Protein AF-A0A133ULC2-F1 (afdb_monomer)

Secondary structure (DSSP, 8-state):
-HHHHHHHHHHHHHHHH--S-EEEE-S---EESGGG-EE--SS---HHHH---EEEE--

Organism: NCBI:txid1698267

Sequence (59 aa):
KKNLEYALEAIQRFAEEVEGKIVVTSDHGEAFGEGGLWGHINKPHIPVLVEVPWLEIND

Nearest PDB structures (foldseek):
  5lrm-assembly1_A  TM=6.196E-01  e=4.126E-01  Escherichia coli

Radius of gyration: 14.34 Å; Cα contacts (8 Å, |Δi|>4): 53; chains: 1; bounding box: 29×15×38 Å

Foldseek 3Di:
DVVVVVVVVVVVVVVVVDDDKDKDKDPWAFDPQVVHDGGQPPDDPDCRTHVMDIDIDDD

InterPro domains:
  IPR017850 Alkaline-phosphatase-like, core domain superfamily [G3DSA:3.40.720.10] (1-58)
  IPR017850 Alkaline-phosphatase-like, core domain superfamily [SSF53649] (5-48)

Solvent-accessible surface area (backbone atoms only — not comparable to full-atom values): 3829 Å² total; per-residue (Å²): 112,70,69,58,54,54,50,52,55,52,50,49,58,49,56,77,75,51,90,73,92,44,74,50,69,55,97,54,33,60,33,88,46,66,95,79,36,62,50,72,62,96,75,71,97,43,66,57,40,69,63,48,64,80,43,75,63,75,136

Mean predicted aligned error: 3.88 Å

Structure (mmCIF, N/CA/C/O backbone):
data_AF-A0A133ULC2-F1
#
_entry.id   AF-A0A133ULC2-F1
#
loop_
_atom_site.group_PDB
_atom_site.id
_atom_site.type_symbol
_atom_site.label_atom_id
_atom_site.label_alt_id
_atom_site.label_comp_id
_atom_site.label_asym_id
_atom_site.label_entity_id
_atom_site.label_seq_id
_atom_site.pdbx_PDB_ins_code
_atom_site.Cartn_x
_atom_site.Cartn_y
_atom_site.Cartn_z
_atom_site.occupancy
_atom_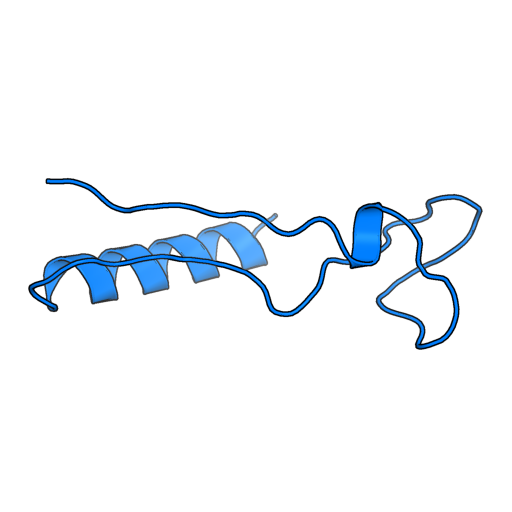site.B_iso_or_equiv
_atom_site.auth_seq_id
_atom_site.auth_comp_id
_atom_site.auth_asym_id
_atom_site.auth_atom_id
_atom_site.pdbx_PDB_model_num
ATOM 1 N N . LYS A 1 1 ? 11.064 3.214 0.187 1.00 68.50 1 LYS A N 1
ATOM 2 C CA . LYS A 1 1 ? 10.943 2.516 1.492 1.00 68.50 1 LYS A CA 1
ATOM 3 C C . LYS A 1 1 ? 10.368 3.430 2.579 1.00 68.50 1 LYS A C 1
ATOM 5 O O . LYS A 1 1 ? 9.229 3.202 2.941 1.00 68.50 1 LYS A O 1
ATOM 10 N N . LYS A 1 2 ? 11.049 4.513 2.986 1.00 93.62 2 LYS A N 1
ATOM 11 C CA . LYS A 1 2 ? 10.548 5.432 4.034 1.00 93.62 2 LYS A CA 1
ATOM 12 C C . LYS A 1 2 ? 9.143 6.004 3.789 1.00 93.62 2 LYS A C 1
ATOM 14 O O . LYS A 1 2 ? 8.346 6.043 4.709 1.00 93.62 2 LYS A O 1
ATOM 19 N N . ASN A 1 3 ? 8.814 6.396 2.554 1.00 92.62 3 ASN A N 1
ATOM 20 C CA . ASN A 1 3 ? 7.481 6.944 2.247 1.00 92.62 3 ASN A CA 1
ATOM 21 C C . ASN A 1 3 ? 6.347 5.961 2.571 1.00 92.62 3 ASN A C 1
ATOM 23 O O . ASN A 1 3 ? 5.317 6.376 3.087 1.00 92.62 3 ASN A O 1
ATOM 27 N N . LEU A 1 4 ? 6.553 4.667 2.298 1.00 94.00 4 LEU A N 1
ATOM 28 C CA . LEU A 1 4 ? 5.567 3.634 2.607 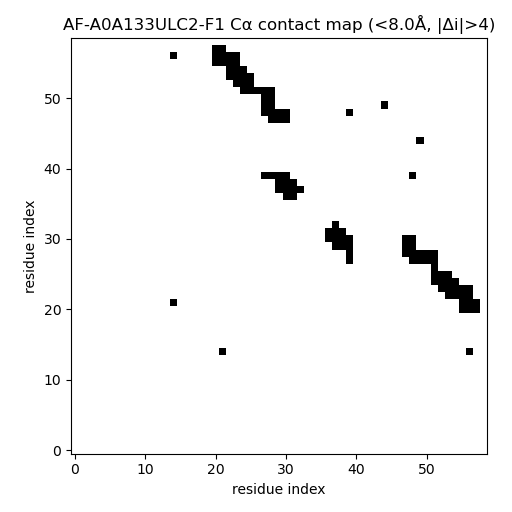1.00 94.00 4 LEU A CA 1
ATOM 29 C C . LEU A 1 4 ? 5.435 3.440 4.121 1.00 94.00 4 LEU A C 1
ATOM 31 O O . LEU A 1 4 ? 4.323 3.359 4.620 1.00 94.00 4 LEU A O 1
ATOM 35 N N . GLU A 1 5 ? 6.557 3.416 4.845 1.00 96.75 5 GLU A N 1
ATOM 36 C CA . GLU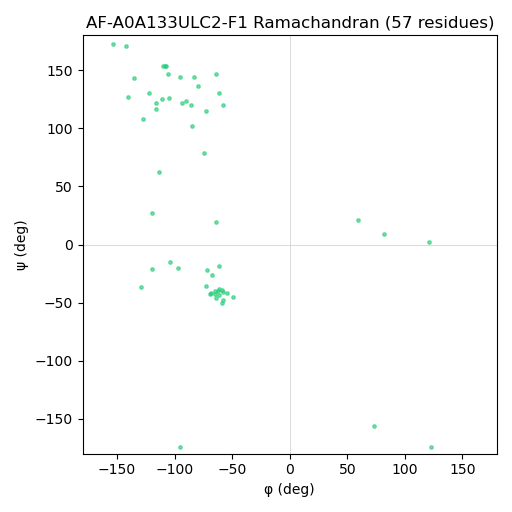 A 1 5 ? 6.564 3.320 6.312 1.00 96.75 5 GLU A CA 1
ATOM 37 C C . GLU A 1 5 ? 5.776 4.486 6.936 1.00 96.75 5 GLU A C 1
ATOM 39 O O . GLU A 1 5 ? 4.860 4.251 7.717 1.00 96.75 5 GLU A O 1
ATOM 44 N N . TYR A 1 6 ? 6.023 5.726 6.500 1.00 97.31 6 TYR A N 1
ATOM 45 C CA . TYR A 1 6 ? 5.275 6.894 6.979 1.00 97.31 6 TYR A CA 1
ATOM 46 C C . TYR A 1 6 ? 3.778 6.840 6.655 1.00 97.31 6 TYR A C 1
ATOM 48 O O . TYR A 1 6 ? 2.958 7.238 7.484 1.00 97.31 6 TYR A O 1
ATOM 56 N N . ALA A 1 7 ? 3.411 6.365 5.460 1.00 95.88 7 ALA A N 1
ATOM 57 C CA . ALA A 1 7 ? 2.010 6.213 5.079 1.00 95.88 7 ALA A CA 1
ATOM 58 C C . ALA A 1 7 ? 1.305 5.178 5.967 1.00 95.88 7 ALA A C 1
ATOM 60 O O . ALA A 1 7 ? 0.232 5.458 6.496 1.00 95.88 7 ALA A O 1
ATOM 61 N N . LEU A 1 8 ? 1.931 4.018 6.187 1.00 95.94 8 LEU A N 1
ATOM 62 C CA . LEU A 1 8 ? 1.379 2.957 7.031 1.00 95.94 8 LEU A CA 1
ATOM 63 C C . LEU A 1 8 ? 1.257 3.389 8.497 1.00 95.94 8 LEU A C 1
ATOM 65 O O . LEU A 1 8 ? 0.23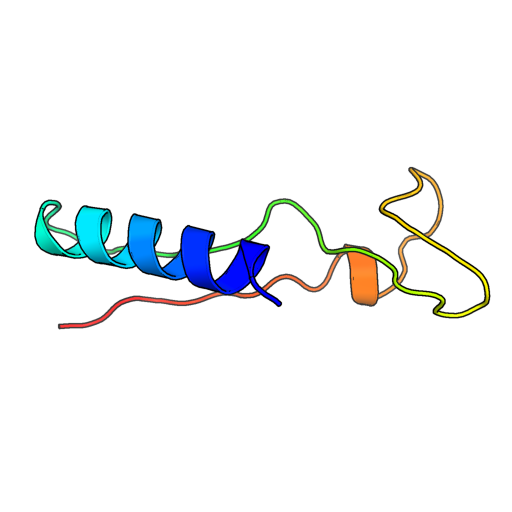5 3.117 9.116 1.00 95.94 8 LEU A O 1
ATOM 69 N N . GLU A 1 9 ? 2.231 4.125 9.036 1.00 97.44 9 GLU A N 1
ATOM 70 C CA . GLU A 1 9 ? 2.129 4.703 10.382 1.00 97.44 9 GLU A CA 1
ATOM 71 C C . GLU A 1 9 ? 0.961 5.697 10.506 1.00 97.44 9 GLU A C 1
ATOM 73 O O . GLU A 1 9 ? 0.293 5.753 11.537 1.00 97.44 9 GLU A O 1
ATOM 78 N N . ALA A 1 10 ? 0.7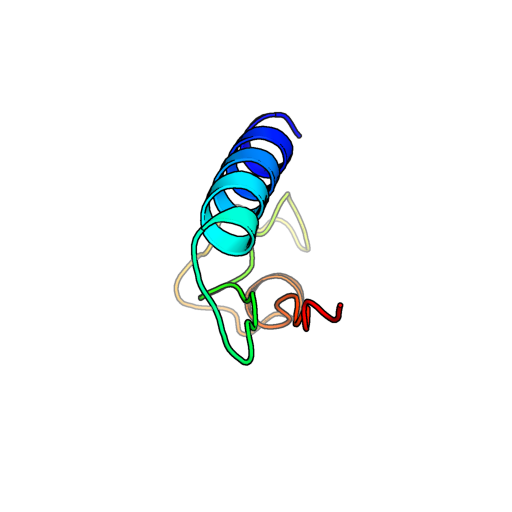07 6.508 9.473 1.00 96.75 10 ALA A N 1
ATOM 79 C CA . ALA A 1 10 ? -0.425 7.434 9.462 1.00 96.75 10 ALA A CA 1
ATOM 80 C C . ALA A 1 10 ? -1.770 6.701 9.381 1.00 96.75 10 ALA A C 1
ATOM 82 O O . ALA A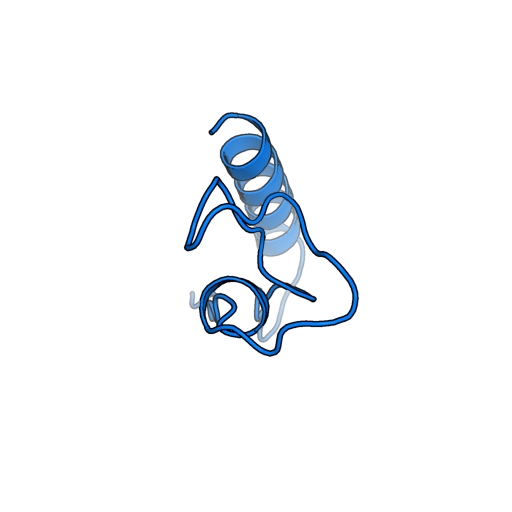 1 10 ? -2.698 7.056 10.105 1.00 96.75 10 ALA A O 1
ATOM 83 N N . ILE A 1 11 ? -1.850 5.664 8.546 1.00 96.31 11 ILE A N 1
ATOM 84 C CA . ILE A 1 11 ? -3.019 4.788 8.433 1.00 96.31 11 ILE A CA 1
ATOM 85 C C . ILE A 1 11 ? -3.299 4.087 9.762 1.00 96.31 11 ILE A C 1
ATOM 87 O O . ILE A 1 11 ? -4.449 4.047 10.181 1.00 96.31 11 ILE A O 1
ATOM 91 N N . GLN A 1 12 ? -2.267 3.580 10.443 1.00 95.88 12 GLN A N 1
ATOM 92 C CA . GLN A 1 12 ? -2.423 2.927 11.741 1.00 95.88 12 GLN A CA 1
ATOM 93 C C . GLN A 1 12 ? -3.043 3.880 12.770 1.00 95.88 12 GLN A C 1
ATOM 95 O O . GLN A 1 12 ? -4.049 3.534 13.378 1.00 95.88 12 GLN A O 1
ATOM 100 N N . ARG A 1 13 ? -2.498 5.096 12.916 1.00 96.31 13 ARG A N 1
ATOM 101 C CA . ARG A 1 13 ? -3.061 6.099 13.839 1.00 96.31 13 ARG A CA 1
ATOM 102 C C . ARG A 1 13 ? -4.519 6.423 13.519 1.00 96.31 13 ARG A C 1
ATOM 104 O O . ARG A 1 13 ? -5.328 6.554 14.423 1.00 96.31 13 ARG A O 1
ATOM 111 N N . PHE A 1 14 ? -4.857 6.532 12.234 1.00 95.00 14 PHE A N 1
ATOM 112 C CA . PHE A 1 14 ? -6.238 6.753 11.808 1.00 95.00 14 PHE A CA 1
ATOM 113 C C . PHE A 1 14 ? -7.149 5.568 12.160 1.00 95.00 14 PHE A C 1
ATOM 115 O O . PHE A 1 14 ? -8.258 5.769 12.644 1.00 95.00 14 PHE A O 1
ATOM 122 N N . ALA A 1 15 ? -6.681 4.337 11.946 1.00 95.50 15 ALA A N 1
ATOM 123 C CA . ALA A 1 15 ? -7.446 3.129 12.235 1.00 95.50 15 ALA A CA 1
ATOM 124 C C . ALA A 1 15 ? -7.682 2.904 13.738 1.00 95.50 15 ALA A C 1
ATOM 126 O O . ALA A 1 15 ? -8.680 2.299 14.104 1.00 95.50 15 ALA A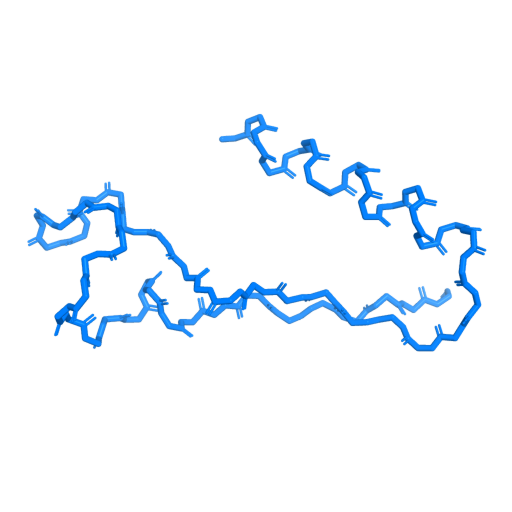 O 1
ATOM 127 N N . GLU A 1 16 ? -6.806 3.418 14.606 1.00 95.06 16 GLU A N 1
ATOM 128 C CA . GLU A 1 16 ? -6.987 3.386 16.065 1.00 95.06 16 GLU A CA 1
ATOM 129 C C . GLU A 1 16 ? -8.091 4.347 16.557 1.00 95.06 16 GLU A C 1
ATOM 131 O O . GLU A 1 16 ? -8.636 4.149 17.642 1.00 95.06 16 GLU A O 1
ATOM 136 N N . GLU A 1 17 ? -8.433 5.380 15.780 1.00 95.56 17 GLU A N 1
ATOM 137 C CA . GLU A 1 17 ? -9.391 6.429 16.171 1.00 95.56 17 GLU A CA 1
ATOM 138 C C . GLU A 1 17 ? -10.770 6.294 15.506 1.00 95.56 17 GLU A C 1
ATOM 140 O O . GLU A 1 17 ? -11.727 6.950 15.927 1.00 95.56 17 GLU A O 1
ATOM 145 N N . VAL A 1 18 ? -10.888 5.481 14.454 1.00 94.06 18 VAL A N 1
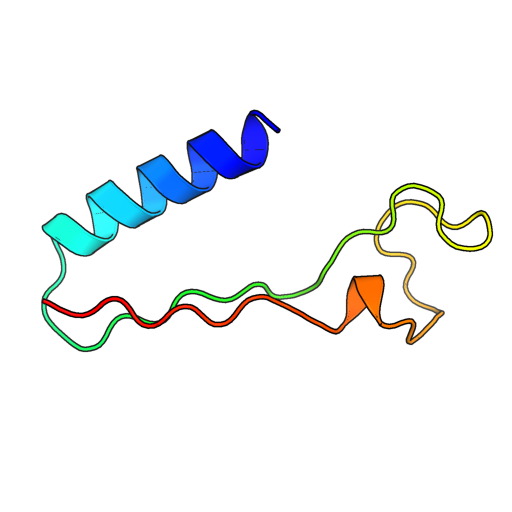ATOM 146 C CA . VAL A 1 18 ? -12.097 5.385 13.629 1.00 94.06 18 VAL A CA 1
ATOM 147 C C . VAL A 1 18 ? -12.715 3.999 13.737 1.00 94.06 18 VAL A C 1
ATOM 149 O O . VAL A 1 18 ? -12.104 2.998 13.385 1.00 94.06 18 VAL A O 1
ATOM 152 N N . GLU A 1 19 ? -13.974 3.952 14.162 1.00 92.19 19 GLU A N 1
ATOM 153 C CA . GLU A 1 19 ? -14.757 2.719 14.209 1.00 92.19 19 GLU A CA 1
ATOM 154 C C . GLU A 1 19 ? -15.381 2.390 12.842 1.00 92.19 19 GLU A C 1
ATOM 156 O O . GLU A 1 19 ? -15.851 3.271 12.115 1.00 92.19 19 GLU A O 1
ATOM 161 N N . GLY A 1 20 ? -15.454 1.098 12.515 1.00 93.56 20 GLY A N 1
ATOM 162 C CA . GLY A 1 20 ? -16.134 0.581 11.326 1.00 93.56 20 GLY A CA 1
ATOM 163 C C . GLY A 1 20 ? -15.224 -0.233 10.407 1.00 93.56 20 GLY A C 1
ATOM 164 O O . GLY A 1 20 ? -14.073 -0.515 10.720 1.00 93.56 20 GLY A O 1
ATOM 165 N N . LYS A 1 21 ? -15.751 -0.635 9.241 1.00 95.25 21 LYS A N 1
ATOM 166 C CA . LYS A 1 21 ? -14.962 -1.376 8.249 1.00 95.25 21 LYS A CA 1
ATOM 167 C C . LYS A 1 21 ? -13.960 -0.437 7.579 1.00 95.25 21 LYS A C 1
ATOM 169 O O . LYS A 1 21 ? -14.365 0.447 6.823 1.00 95.25 21 LYS A O 1
ATOM 174 N N . ILE A 1 22 ? -12.669 -0.686 7.786 1.00 96.44 22 ILE A N 1
ATOM 175 C CA . ILE A 1 22 ? -11.593 0.076 7.151 1.00 96.44 22 ILE A CA 1
ATOM 176 C C . ILE A 1 22 ? -10.961 -0.756 6.035 1.00 96.44 22 ILE A C 1
ATOM 178 O O . ILE A 1 22 ? -10.518 -1.888 6.240 1.00 96.44 22 ILE A O 1
ATOM 182 N N . VAL A 1 23 ? -10.906 -0.167 4.840 1.00 96.94 23 VAL A N 1
ATOM 183 C CA . VAL A 1 23 ? -10.190 -0.709 3.683 1.00 96.94 23 VAL A CA 1
ATOM 184 C C . VAL A 1 23 ? -9.160 0.313 3.224 1.00 96.94 23 VAL A C 1
ATOM 186 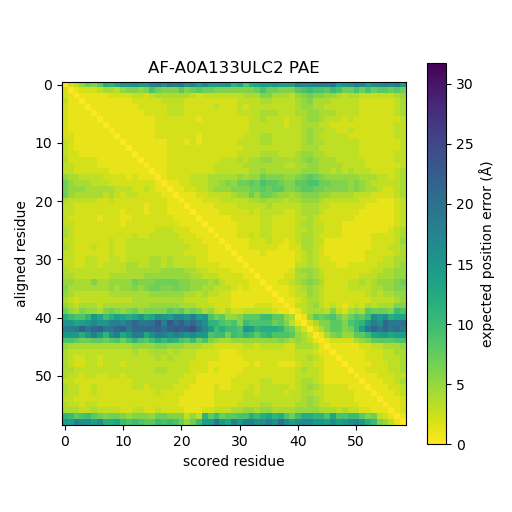O O . VAL A 1 23 ? -9.487 1.479 3.010 1.00 96.94 23 VAL A O 1
ATOM 189 N N . VAL A 1 24 ? -7.924 -0.139 3.041 1.00 97.00 24 VAL A N 1
ATOM 190 C CA . VAL A 1 24 ? -6.802 0.660 2.554 1.00 97.00 24 VAL A CA 1
ATOM 191 C C . VAL A 1 24 ? -6.431 0.177 1.156 1.00 97.00 24 VAL A C 1
ATOM 193 O O . VAL A 1 24 ? -6.161 -1.007 0.950 1.00 97.00 24 VAL A O 1
ATOM 196 N N . THR A 1 25 ? -6.410 1.101 0.198 1.00 97.62 25 THR A N 1
ATOM 197 C CA . THR A 1 25 ? -6.020 0.855 -1.196 1.00 97.62 25 THR A CA 1
ATOM 198 C C . THR A 1 25 ? -5.231 2.042 -1.749 1.00 97.62 25 THR A C 1
ATOM 200 O O . THR A 1 25 ? -5.141 3.084 -1.097 1.00 97.62 25 THR A O 1
ATOM 203 N N . SER A 1 26 ? -4.651 1.879 -2.936 1.00 96.38 26 SER A N 1
ATOM 204 C CA . SER A 1 26 ? -3.969 2.943 -3.680 1.00 96.38 26 SER A CA 1
ATOM 205 C C . SER A 1 26 ? -4.798 3.355 -4.895 1.00 96.38 26 SER A C 1
ATOM 207 O O . SER A 1 26 ? -5.558 2.553 -5.436 1.00 96.38 26 SER A O 1
ATOM 209 N N . ASP A 1 27 ? -4.641 4.595 -5.345 1.00 94.81 27 ASP A N 1
ATOM 210 C CA . ASP A 1 27 ? -5.221 5.082 -6.599 1.00 94.81 27 ASP A CA 1
ATOM 211 C C . ASP A 1 27 ? -4.496 4.503 -7.821 1.00 94.81 27 ASP A C 1
ATOM 213 O O . ASP A 1 27 ? -5.128 4.191 -8.831 1.00 94.81 27 ASP A O 1
ATOM 217 N N . HIS A 1 28 ? -3.179 4.319 -7.707 1.00 94.94 28 HIS A N 1
ATOM 218 C CA . HIS A 1 28 ? -2.335 3.664 -8.702 1.00 94.94 28 HIS A CA 1
ATOM 219 C C . HIS A 1 28 ? -1.074 3.037 -8.077 1.00 94.94 28 HIS A C 1
ATOM 221 O O . HIS A 1 28 ? -0.785 3.205 -6.888 1.00 94.94 28 HIS A O 1
ATOM 227 N N . GLY A 1 29 ? -0.326 2.286 -8.890 1.00 93.50 29 GLY A N 1
ATOM 228 C CA . GLY A 1 29 ? 1.041 1.843 -8.596 1.00 93.50 29 GLY A CA 1
ATOM 229 C C . GLY A 1 29 ? 2.104 2.768 -9.209 1.00 93.50 29 GLY A C 1
ATOM 230 O O . GLY A 1 29 ? 1.781 3.814 -9.764 1.00 93.50 29 GLY A O 1
ATOM 231 N N . GLU A 1 30 ? 3.381 2.405 -9.119 1.00 93.88 30 GLU A N 1
ATOM 232 C CA . GLU A 1 30 ? 4.507 3.240 -9.569 1.00 93.88 30 GLU A CA 1
ATOM 233 C C . GLU A 1 30 ? 5.560 2.355 -10.244 1.00 93.88 30 GLU A C 1
ATOM 235 O O . GLU A 1 30 ? 6.001 1.371 -9.651 1.00 93.88 30 GLU A O 1
ATOM 240 N N . ALA A 1 31 ? 5.977 2.691 -11.468 1.00 94.75 31 ALA A N 1
ATOM 241 C CA . ALA A 1 31 ? 7.051 1.967 -12.143 1.00 94.75 31 ALA A CA 1
ATOM 242 C C . ALA A 1 31 ? 8.429 2.419 -11.631 1.00 94.75 31 ALA A C 1
ATOM 244 O O . ALA A 1 31 ? 8.715 3.616 -11.513 1.00 94.75 31 ALA A O 1
ATOM 245 N N . PHE A 1 32 ? 9.315 1.456 -11.398 1.00 94.50 32 PHE A N 1
ATOM 246 C CA . PHE A 1 32 ? 10.682 1.635 -10.908 1.00 94.50 32 PHE A CA 1
ATOM 247 C C . PHE A 1 32 ? 11.735 1.099 -11.895 1.00 94.50 32 PHE A C 1
ATOM 249 O O . PHE A 1 32 ? 12.832 0.707 -11.492 1.00 94.50 32 PHE A O 1
ATOM 256 N N . GLY A 1 33 ? 11.414 1.079 -13.191 1.00 94.75 33 GLY A N 1
ATOM 257 C CA . GLY A 1 33 ? 12.304 0.645 -14.270 1.00 94.75 33 GLY A CA 1
ATOM 258 C C . GLY A 1 33 ? 11.775 -0.530 -15.096 1.00 94.75 33 GLY A C 1
ATOM 259 O O . GLY A 1 33 ? 12.466 -0.981 -16.015 1.00 94.75 33 GLY A O 1
ATOM 260 N N . GLU A 1 34 ? 10.572 -1.036 -14.815 1.00 93.12 34 GLU A N 1
ATOM 261 C CA . GLU A 1 34 ? 9.948 -2.133 -15.556 1.00 93.12 34 GLU A CA 1
ATOM 262 C C . GLU A 1 34 ? 9.825 -1.769 -17.040 1.00 93.12 34 GLU A C 1
ATOM 264 O O . GLU A 1 34 ? 9.205 -0.774 -17.414 1.00 93.12 34 GLU A O 1
ATOM 269 N N . GLY A 1 35 ? 10.458 -2.557 -17.915 1.00 88.31 35 GLY A N 1
ATOM 270 C CA . GLY A 1 35 ? 10.466 -2.277 -19.355 1.00 88.31 35 GLY A CA 1
ATOM 271 C C . GLY A 1 35 ? 11.074 -0.916 -19.732 1.00 88.31 35 GLY A C 1
ATOM 272 O O . GLY A 1 35 ? 10.773 -0.402 -20.806 1.00 88.31 35 GLY A O 1
ATOM 273 N N . GLY A 1 36 ? 11.904 -0.322 -18.864 1.00 91.38 36 GLY A N 1
ATOM 274 C CA . GLY A 1 36 ? 12.482 1.013 -19.053 1.00 91.38 36 GLY A CA 1
ATOM 275 C C . GLY A 1 36 ? 11.562 2.174 -18.656 1.00 91.38 36 GLY A C 1
ATOM 276 O O . GLY A 1 36 ? 11.893 3.327 -18.935 1.00 91.38 36 GLY A O 1
ATOM 277 N N . LEU A 1 37 ? 10.422 1.893 -18.019 1.00 90.94 37 LEU A N 1
ATOM 278 C CA . LEU A 1 37 ? 9.442 2.890 -17.589 1.00 90.94 37 LEU A CA 1
ATOM 279 C C . LEU A 1 37 ? 9.669 3.297 -16.130 1.00 90.94 37 LEU A C 1
ATOM 281 O O . LEU A 1 37 ? 10.026 2.473 -15.295 1.00 90.94 37 LEU A O 1
ATOM 285 N N . TRP A 1 38 ? 9.434 4.574 -15.831 1.00 93.19 38 TRP A N 1
ATOM 286 C CA . TRP A 1 38 ? 9.589 5.158 -14.499 1.00 93.19 38 TRP A CA 1
ATOM 287 C C . TRP A 1 38 ? 8.401 6.054 -14.172 1.00 93.19 38 TRP A C 1
ATOM 289 O O . TRP A 1 38 ? 7.911 6.777 -15.043 1.00 93.19 38 TRP A O 1
ATOM 299 N N . GLY A 1 39 ? 7.983 6.038 -12.911 1.00 92.19 39 GLY A N 1
ATOM 300 C CA . GLY A 1 39 ? 6.833 6.798 -12.445 1.00 92.19 39 GLY A CA 1
ATOM 301 C C . GLY A 1 39 ? 5.507 6.198 -12.906 1.00 92.19 39 GLY A C 1
ATOM 302 O O . GLY A 1 39 ? 5.429 5.023 -13.256 1.00 92.19 39 GLY A O 1
ATOM 303 N N . HIS A 1 40 ? 4.474 7.028 -12.971 1.00 89.38 40 HIS A N 1
ATOM 304 C CA . HIS A 1 40 ? 3.116 6.667 -13.386 1.00 89.38 40 HIS A CA 1
ATOM 305 C C . HIS A 1 40 ? 2.744 7.366 -14.705 1.00 89.38 40 HIS A C 1
ATOM 307 O O . HIS A 1 40 ? 1.852 8.209 -14.782 1.00 89.38 40 HIS A O 1
ATOM 313 N N . ILE A 1 41 ? 3.477 7.057 -15.782 1.00 80.62 41 ILE A N 1
ATOM 314 C CA . ILE A 1 41 ? 3.249 7.667 -17.103 1.00 80.62 41 ILE A CA 1
ATOM 315 C C . ILE A 1 41 ? 1.829 7.322 -17.595 1.00 80.62 41 ILE A C 1
ATOM 317 O O . ILE A 1 41 ? 1.462 6.157 -17.642 1.00 80.62 41 ILE A O 1
ATOM 321 N N . ASN A 1 42 ? 1.059 8.317 -18.048 1.00 68.75 42 ASN A N 1
ATOM 322 C CA . ASN A 1 42 ? -0.362 8.220 -18.449 1.00 68.75 42 ASN A CA 1
ATOM 323 C C . ASN A 1 42 ? -0.700 7.318 -19.668 1.00 68.75 42 ASN A C 1
ATOM 325 O O . ASN A 1 42 ? -1.731 7.521 -20.307 1.00 68.75 42 ASN A O 1
ATOM 329 N N . LYS A 1 43 ? 0.158 6.377 -20.088 1.00 65.31 43 LYS A N 1
ATOM 330 C CA . LYS A 1 43 ? -0.001 5.676 -21.382 1.00 65.31 43 LYS A CA 1
ATOM 331 C C . LYS A 1 43 ? 0.059 4.141 -21.364 1.00 65.31 43 LYS A C 1
ATOM 333 O O . LYS A 1 43 ? -0.684 3.558 -22.151 1.00 65.31 43 LYS A O 1
ATOM 338 N N . PRO A 1 44 ? 0.879 3.450 -20.553 1.00 76.31 44 PRO A N 1
ATOM 339 C CA . PRO A 1 44 ? 0.864 1.994 -20.518 1.00 76.31 44 PRO A CA 1
ATOM 340 C C . PRO A 1 44 ? -0.064 1.459 -19.414 1.00 76.31 44 PRO A C 1
ATOM 342 O O . PRO A 1 44 ? 0.165 1.704 -18.234 1.00 76.31 44 PRO A O 1
ATOM 345 N N . HIS A 1 45 ? -1.066 0.653 -19.788 1.00 83.56 45 HIS A N 1
ATOM 346 C CA . HIS A 1 45 ? -1.749 -0.252 -18.853 1.00 83.56 45 HIS A CA 1
ATOM 347 C C . HIS A 1 45 ? -0.833 -1.443 -18.554 1.00 83.56 45 HIS A C 1
ATOM 349 O O . HIS A 1 45 ? -0.962 -2.509 -19.154 1.00 83.56 45 HIS A O 1
ATOM 355 N N . ILE A 1 46 ? 0.143 -1.237 -17.674 1.00 91.06 46 ILE A N 1
ATOM 356 C CA . ILE A 1 46 ? 1.044 -2.291 -17.199 1.00 91.06 46 ILE A CA 1
ATOM 357 C C . ILE A 1 46 ? 0.671 -2.693 -15.772 1.00 91.06 46 ILE A C 1
ATOM 359 O O . ILE A 1 46 ? 0.271 -1.817 -15.003 1.00 91.06 46 ILE A O 1
ATOM 363 N N . PRO A 1 47 ? 0.840 -3.976 -15.396 1.00 94.31 47 PRO A N 1
ATOM 364 C CA . PRO A 1 47 ? 0.448 -4.478 -14.079 1.00 94.31 47 PRO A CA 1
ATOM 365 C C . PRO A 1 47 ? 0.945 -3.611 -12.919 1.00 94.31 47 PRO A C 1
ATOM 367 O O . PRO A 1 47 ? 0.152 -3.211 -12.078 1.00 94.31 47 PRO A O 1
ATOM 370 N N . VAL A 1 48 ? 2.216 -3.191 -12.944 1.00 94.00 48 VAL A N 1
ATOM 371 C CA . VAL A 1 48 ? 2.833 -2.385 -11.872 1.00 94.00 48 VAL A CA 1
ATOM 372 C C . VAL A 1 48 ? 2.170 -1.017 -11.633 1.00 94.00 48 VAL A C 1
ATOM 374 O O . VAL A 1 48 ? 2.361 -0.436 -10.572 1.00 94.00 48 VAL A O 1
ATOM 377 N N . LEU A 1 49 ? 1.388 -0.494 -12.587 1.00 94.25 49 LEU A N 1
ATOM 378 C CA . LEU A 1 49 ? 0.662 0.775 -12.433 1.00 94.25 49 LEU A CA 1
ATOM 379 C C . LEU A 1 49 ? -0.800 0.598 -12.013 1.00 94.25 49 LEU A C 1
ATOM 381 O O . LEU A 1 49 ? -1.393 1.553 -11.518 1.00 94.25 49 LEU A O 1
ATOM 385 N N . VAL A 1 50 ? -1.390 -0.583 -12.223 1.00 93.44 50 VAL A N 1
ATOM 386 C CA . VAL A 1 50 ? -2.840 -0.806 -12.053 1.00 93.44 50 VAL A CA 1
ATOM 387 C C . VAL A 1 50 ? -3.184 -1.858 -11.001 1.00 93.44 50 VAL A C 1
ATOM 389 O O . VAL A 1 50 ? -4.297 -1.856 -10.484 1.00 93.44 50 VAL A O 1
ATOM 392 N N . GLU A 1 51 ? -2.253 -2.748 -10.666 1.00 95.50 51 GLU A N 1
ATOM 393 C CA . GLU A 1 51 ? -2.406 -3.708 -9.577 1.00 95.50 51 GLU A CA 1
ATOM 394 C C . GLU A 1 51 ? -2.006 -3.035 -8.263 1.00 95.50 51 GLU A C 1
ATOM 396 O O . GLU A 1 51 ? -0.827 -2.840 -7.964 1.00 95.50 51 GLU A O 1
ATOM 401 N N . VAL A 1 52 ? -3.016 -2.642 -7.490 1.00 96.62 52 VAL A N 1
ATOM 402 C CA . VAL A 1 52 ? -2.866 -1.904 -6.231 1.00 96.62 52 VAL A CA 1
ATOM 403 C C . VAL A 1 52 ? -3.180 -2.796 -5.026 1.00 96.62 52 VAL A C 1
ATOM 405 O O . VAL A 1 52 ? -3.941 -3.760 -5.154 1.00 96.62 52 VAL A O 1
ATOM 408 N N . PRO A 1 53 ? -2.606 -2.510 -3.843 1.00 96.50 53 PRO A N 1
ATOM 409 C CA . PRO A 1 53 ? -2.921 -3.267 -2.638 1.00 96.50 53 PRO A CA 1
ATOM 410 C C . PRO A 1 53 ? -4.391 -3.096 -2.244 1.00 96.50 53 PRO A C 1
ATOM 412 O O . PRO A 1 53 ? -4.958 -2.020 -2.387 1.00 96.50 53 PRO A O 1
ATOM 415 N N . TRP A 1 54 ? -4.973 -4.148 -1.674 1.00 97.38 54 TRP A N 1
ATOM 416 C CA . TRP A 1 54 ? -6.261 -4.104 -0.988 1.00 97.38 54 TRP A CA 1
ATOM 417 C C . TRP A 1 54 ? -6.080 -4.717 0.395 1.00 97.38 54 TRP A C 1
ATOM 419 O O . TRP A 1 54 ? -5.878 -5.926 0.521 1.00 97.38 54 TRP A O 1
ATOM 429 N N . LEU A 1 55 ? -6.106 -3.880 1.428 1.00 96.88 55 LEU A N 1
ATOM 430 C CA . LEU A 1 55 ? -5.947 -4.303 2.814 1.00 96.88 55 LEU A CA 1
ATOM 431 C C . LEU A 1 55 ? -7.229 -4.005 3.584 1.00 96.88 55 LEU A C 1
ATOM 433 O O . LEU A 1 55 ? -7.600 -2.847 3.751 1.00 96.88 55 LEU A O 1
ATOM 437 N N . GLU A 1 56 ? -7.878 -5.052 4.081 1.00 96.94 56 GLU A N 1
ATOM 438 C CA . GLU A 1 56 ? -8.951 -4.919 5.066 1.00 96.94 56 GLU A CA 1
ATOM 439 C C . GLU A 1 56 ? -8.327 -4.965 6.461 1.00 96.94 56 GLU A C 1
ATOM 441 O O . GLU A 1 56 ? -7.614 -5.917 6.789 1.00 96.94 56 GLU A O 1
ATOM 446 N N . ILE A 1 57 ? -8.564 -3.927 7.262 1.00 94.75 57 ILE A N 1
ATOM 447 C CA . ILE A 1 57 ? -8.161 -3.910 8.668 1.00 94.75 57 ILE A CA 1
ATOM 448 C C . ILE A 1 57 ? -9.287 -4.579 9.453 1.00 94.75 57 ILE A C 1
ATOM 450 O O . ILE A 1 57 ? -10.436 -4.140 9.390 1.00 94.75 57 ILE A O 1
ATOM 454 N N . ASN A 1 58 ? -8.945 -5.667 10.136 1.00 83.75 58 ASN A N 1
ATOM 455 C CA . ASN A 1 58 ? -9.845 -6.405 11.013 1.00 83.75 58 ASN A CA 1
ATOM 456 C C . ASN A 1 58 ? -9.406 -6.195 12.466 1.00 83.75 58 ASN A C 1
ATOM 458 O O . ASN A 1 58 ? -8.219 -5.952 12.703 1.00 83.75 58 ASN A O 1
ATOM 462 N N . ASP A 1 59 ? -10.360 -6.319 13.388 1.00 66.25 59 ASP A N 1
ATOM 463 C CA . ASP A 1 59 ? -10.128 -6.300 14.839 1.00 66.25 59 ASP A CA 1
ATOM 464 C C . ASP A 1 59 ? -9.228 -7.456 15.321 1.00 66.25 59 ASP A C 1
ATOM 466 O O . ASP A 1 59 ? -9.289 -8.563 14.724 1.00 66.25 59 ASP A O 1
#

pLDDT: mean 91.93, std 7.79, range [65.31, 97.62]